Protein AF-A0A944PLD5-F1 (afdb_monomer_lite)

Sequence (73 aa):
MQSDSPSMADAETTLGNIRRAEVSLNSNTFPGDVSDRARAALDAARQALNDGDRTKALAASTLAIELLAEALH

Radius of gyration: 12.99 Å; chains: 1; bounding box: 30×15×47 Å

pLDDT: mean 92.0, std 13.54, range [42.12, 98.69]

Foldseek 3Di:
DPCPPVLVVLVVLLVVLLVVLVCLLVVDDFDPVLSVQLVVLSVQLVVCVVVSNSVSNSVSSVVSVVSSVVRVD

Structure (mmCIF, N/CA/C/O backbone):
data_AF-A0A944PLD5-F1
#
_entry.id   AF-A0A944PLD5-F1
#
loop_
_atom_site.group_PDB
_atom_site.id
_atom_site.type_symbol
_atom_site.label_atom_id
_atom_site.label_alt_id
_atom_site.label_comp_id
_atom_site.label_asym_id
_atom_site.label_entity_id
_atom_site.label_seq_id
_atom_site.pdbx_PDB_ins_code
_atom_site.Cartn_x
_atom_site.Cartn_y
_atom_site.Cartn_z
_atom_site.occupancy
_atom_site.B_iso_or_equiv
_atom_site.auth_seq_id
_atom_site.auth_comp_id
_atom_site.auth_asym_id
_atom_site.auth_atom_id
_atom_site.pdbx_PDB_model_num
ATOM 1 N N . MET A 1 1 ? -0.052 8.388 33.660 1.00 42.12 1 MET A N 1
ATOM 2 C CA . MET A 1 1 ? 0.268 7.137 32.948 1.00 42.12 1 MET A CA 1
ATOM 3 C C . MET A 1 1 ? -0.065 7.373 31.489 1.00 42.12 1 MET A C 1
ATOM 5 O O . MET A 1 1 ? -1.237 7.533 31.178 1.00 42.12 1 MET A O 1
ATOM 9 N N . GLN A 1 2 ? 0.948 7.560 30.640 1.00 45.47 2 GLN A N 1
ATOM 10 C CA . GLN A 1 2 ? 0.752 7.681 29.195 1.00 45.47 2 GLN A CA 1
ATOM 11 C C . GLN A 1 2 ? 0.412 6.288 28.671 1.00 45.47 2 GLN A C 1
ATOM 13 O O . GLN A 1 2 ? 1.283 5.439 28.520 1.00 45.47 2 GLN A O 1
ATOM 18 N N . SER A 1 3 ? -0.877 6.027 28.489 1.00 47.19 3 SER A N 1
ATOM 19 C CA . SER A 1 3 ? -1.358 4.867 27.750 1.00 47.19 3 SER A CA 1
ATOM 20 C C . SER A 1 3 ? -1.179 5.158 26.265 1.00 47.19 3 SER A C 1
ATOM 22 O O . SER A 1 3 ? -2.162 5.389 25.559 1.00 47.19 3 SER A O 1
ATOM 24 N N . ASP A 1 4 ? 0.072 5.179 25.798 1.00 51.44 4 ASP A N 1
ATOM 25 C CA 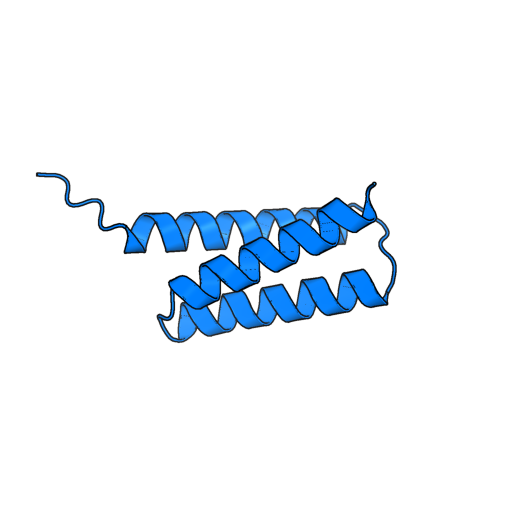. ASP A 1 4 ? 0.348 5.012 24.373 1.00 51.44 4 ASP A CA 1
ATOM 26 C C . ASP A 1 4 ? -0.125 3.610 24.014 1.00 51.44 4 ASP A C 1
ATOM 28 O O . ASP A 1 4 ? 0.542 2.596 24.208 1.00 51.44 4 ASP A O 1
ATOM 32 N N . SER A 1 5 ? -1.396 3.555 23.634 1.00 57.50 5 SER A N 1
ATOM 33 C CA . SER A 1 5 ? -2.059 2.319 23.281 1.00 57.50 5 SER A CA 1
ATOM 34 C C . SER A 1 5 ? -1.403 1.849 21.985 1.00 57.50 5 SER A C 1
ATOM 36 O O . SER A 1 5 ? -1.342 2.653 21.052 1.00 57.50 5 SER A O 1
ATOM 38 N N . PRO A 1 6 ? -0.952 0.585 21.879 1.00 59.88 6 PRO A N 1
ATOM 39 C CA . PRO A 1 6 ? -0.249 0.064 20.696 1.00 59.88 6 PRO A CA 1
ATOM 40 C C . PRO A 1 6 ? -0.965 0.392 19.372 1.00 59.88 6 PRO A C 1
ATOM 42 O O . PRO A 1 6 ? -0.340 0.678 18.360 1.00 59.88 6 PRO A O 1
ATOM 45 N N . SER A 1 7 ? -2.290 0.530 19.433 1.00 68.88 7 SER A N 1
ATOM 46 C CA . SER A 1 7 ? -3.153 0.974 18.340 1.00 68.88 7 SER A CA 1
ATOM 47 C C . SER A 1 7 ? -2.789 2.331 17.696 1.00 68.88 7 SER A C 1
ATOM 49 O O . SER A 1 7 ? -3.015 2.510 16.503 1.00 68.88 7 SER A O 1
ATOM 51 N N . MET A 1 8 ? -2.274 3.313 18.447 1.00 76.62 8 MET A N 1
ATOM 52 C CA . MET A 1 8 ? -1.880 4.603 17.851 1.00 76.62 8 MET A CA 1
ATOM 53 C C . MET A 1 8 ? -0.541 4.495 17.119 1.00 76.62 8 MET A C 1
ATOM 55 O O . MET A 1 8 ? -0.420 4.999 16.004 1.00 76.62 8 MET A O 1
ATOM 59 N N . ALA A 1 9 ? 0.414 3.766 17.699 1.00 84.81 9 ALA A N 1
ATOM 60 C CA . ALA A 1 9 ? 1.712 3.512 17.082 1.00 84.81 9 ALA A CA 1
ATOM 61 C C . ALA A 1 9 ? 1.588 2.693 15.783 1.00 84.81 9 ALA A C 1
ATOM 63 O O . ALA A 1 9 ? 2.265 2.995 14.798 1.00 84.81 9 ALA A O 1
ATOM 64 N N . ASP A 1 10 ? 0.679 1.711 15.737 1.00 87.44 10 ASP A N 1
ATOM 65 C CA . ASP A 1 10 ? 0.418 0.917 14.528 1.00 87.44 10 ASP A CA 1
ATOM 66 C C . ASP A 1 10 ? -0.157 1.778 13.396 1.00 87.44 10 ASP A C 1
ATOM 68 O O . ASP A 1 10 ? 0.247 1.653 12.238 1.00 87.44 10 ASP A O 1
ATOM 72 N N . ALA A 1 11 ? -1.080 2.687 13.723 1.00 88.38 11 ALA A N 1
ATOM 73 C CA . ALA A 1 11 ? -1.684 3.589 12.747 1.00 88.38 11 ALA A CA 1
ATOM 74 C C . ALA A 1 11 ? -0.661 4.593 12.191 1.00 88.38 11 ALA A C 1
ATOM 76 O O . ALA A 1 11 ? -0.595 4.796 10.978 1.00 88.38 11 ALA A O 1
ATOM 77 N N . GLU A 1 12 ? 0.173 5.180 13.051 1.00 92.81 12 GLU A N 1
ATOM 78 C CA . GLU A 1 12 ? 1.247 6.084 12.630 1.00 92.81 12 GLU A CA 1
ATOM 79 C C . GLU A 1 12 ? 2.275 5.367 11.745 1.00 92.81 12 GLU A C 1
ATOM 81 O O . GLU A 1 12 ? 2.624 5.857 10.667 1.00 92.81 12 GLU A O 1
ATOM 86 N N . THR A 1 13 ? 2.691 4.163 12.146 1.00 95.44 13 THR A N 1
ATOM 87 C CA . THR A 1 13 ? 3.605 3.326 11.358 1.00 95.44 13 THR A CA 1
ATOM 88 C C . THR A 1 13 ? 3.014 2.995 9.990 1.00 95.44 13 THR A C 1
ATOM 90 O O . THR A 1 13 ? 3.691 3.149 8.973 1.00 95.44 13 THR A O 1
ATOM 93 N N . THR A 1 14 ? 1.735 2.615 9.946 1.00 96.88 14 THR A N 1
ATOM 94 C CA . THR A 1 14 ? 1.019 2.321 8.698 1.00 96.88 14 THR A CA 1
ATOM 95 C C . THR A 1 14 ? 1.032 3.524 7.754 1.00 96.88 14 THR A C 1
ATOM 97 O O . THR A 1 14 ? 1.386 3.392 6.583 1.00 96.88 14 THR A O 1
ATOM 100 N N . LEU A 1 15 ? 0.689 4.717 8.251 1.00 97.00 15 LEU A N 1
ATOM 101 C CA . LEU A 1 15 ? 0.698 5.946 7.450 1.00 97.00 15 LEU A CA 1
ATOM 102 C C . LEU A 1 15 ? 2.107 6.292 6.952 1.00 97.00 15 LEU A C 1
ATOM 104 O O . LEU A 1 15 ? 2.279 6.701 5.800 1.00 97.00 15 LEU A O 1
ATOM 108 N N . GLY A 1 16 ? 3.123 6.090 7.794 1.00 98.00 16 GLY A N 1
ATOM 109 C CA . GLY A 1 16 ? 4.525 6.240 7.418 1.00 98.00 16 GLY A CA 1
ATOM 110 C C . GLY A 1 16 ? 4.934 5.299 6.283 1.00 98.00 16 GLY A C 1
ATOM 111 O O . GLY A 1 16 ? 5.565 5.739 5.319 1.00 98.00 16 GLY A O 1
ATOM 112 N N . ASN A 1 17 ? 4.537 4.028 6.358 1.00 98.38 17 ASN A N 1
ATOM 113 C CA . ASN A 1 17 ? 4.790 3.036 5.314 1.00 98.38 17 ASN A CA 1
ATOM 114 C C . ASN A 1 17 ? 4.075 3.392 4.009 1.00 98.38 17 ASN A C 1
ATOM 116 O O . ASN A 1 17 ? 4.716 3.397 2.960 1.00 98.38 17 ASN A O 1
ATOM 120 N N . ILE A 1 18 ? 2.795 3.780 4.071 1.00 98.44 18 ILE A N 1
ATOM 121 C CA . ILE A 1 18 ? 2.040 4.221 2.889 1.00 98.44 18 ILE A CA 1
ATOM 122 C C . ILE A 1 18 ? 2.786 5.352 2.178 1.00 98.44 18 ILE A C 1
ATOM 124 O O . ILE A 1 18 ? 3.077 5.255 0.987 1.00 98.44 18 ILE A O 1
ATOM 128 N N . ARG A 1 19 ? 3.181 6.393 2.920 1.00 98.25 19 ARG A N 1
ATOM 129 C CA . ARG A 1 19 ? 3.878 7.546 2.341 1.00 98.25 19 ARG A CA 1
ATOM 130 C C . ARG A 1 19 ? 5.222 7.165 1.715 1.00 98.25 19 ARG A C 1
ATOM 132 O O . ARG A 1 19 ? 5.559 7.666 0.645 1.00 98.25 19 ARG A O 1
ATOM 139 N N . ARG A 1 20 ? 6.009 6.302 2.366 1.00 98.38 20 ARG A N 1
ATOM 140 C CA . ARG A 1 20 ? 7.302 5.835 1.830 1.00 98.38 20 ARG A CA 1
ATOM 141 C C . ARG A 1 20 ? 7.126 5.031 0.543 1.00 98.38 20 ARG A C 1
ATOM 143 O O . ARG A 1 20 ? 7.867 5.261 -0.409 1.00 98.38 20 ARG A O 1
ATOM 150 N N . ALA A 1 21 ? 6.147 4.131 0.506 1.00 98.12 21 ALA A N 1
ATOM 151 C CA . ALA A 1 21 ? 5.848 3.330 -0.674 1.00 98.12 21 ALA A CA 1
ATOM 152 C C . ALA A 1 21 ? 5.411 4.209 -1.856 1.00 98.12 21 ALA A C 1
ATOM 154 O O . ALA A 1 21 ? 5.908 4.033 -2.964 1.00 98.12 21 ALA A O 1
ATOM 155 N N . GLU A 1 22 ? 4.557 5.209 -1.619 1.00 98.19 22 GLU A N 1
ATOM 156 C CA . GLU A 1 22 ? 4.134 6.172 -2.646 1.00 98.19 22 GLU A CA 1
ATOM 157 C C . GLU A 1 22 ? 5.294 6.996 -3.198 1.00 98.19 22 GLU A C 1
ATOM 159 O O . GLU A 1 22 ? 5.414 7.168 -4.409 1.00 98.19 22 GLU A O 1
ATOM 164 N N . VAL A 1 23 ? 6.173 7.487 -2.320 1.00 98.25 23 VAL A N 1
ATOM 165 C CA . VAL A 1 23 ? 7.390 8.187 -2.747 1.00 98.25 23 VAL A CA 1
ATOM 166 C C . VAL A 1 23 ? 8.246 7.264 -3.608 1.00 98.25 23 VAL A C 1
ATOM 168 O O . VAL A 1 23 ? 8.653 7.662 -4.693 1.00 98.25 23 VAL A O 1
ATOM 171 N N . SER A 1 24 ? 8.468 6.024 -3.172 1.00 97.69 24 SER A N 1
ATOM 172 C CA . SER A 1 24 ? 9.265 5.057 -3.925 1.00 97.69 24 SER A CA 1
ATOM 173 C C . SER A 1 24 ? 8.674 4.780 -5.312 1.00 97.69 24 SER A C 1
ATOM 175 O O . SER A 1 24 ? 9.396 4.889 -6.302 1.00 97.69 24 SER A O 1
ATOM 177 N N . LEU A 1 25 ? 7.365 4.511 -5.400 1.00 97.94 25 LEU A N 1
ATOM 178 C CA . LEU A 1 25 ? 6.633 4.290 -6.657 1.00 97.94 25 LEU A CA 1
ATOM 179 C C . LEU A 1 25 ? 6.710 5.483 -7.618 1.00 97.94 25 LEU A C 1
ATOM 181 O O . LEU A 1 25 ? 6.702 5.289 -8.830 1.00 97.94 25 LEU A O 1
ATOM 185 N N . ASN A 1 26 ? 6.772 6.706 -7.091 1.00 97.62 26 ASN A N 1
ATOM 186 C CA . ASN A 1 26 ? 6.876 7.920 -7.899 1.00 97.62 26 ASN A CA 1
ATOM 187 C C . ASN A 1 26 ? 8.320 8.252 -8.300 1.00 97.62 26 ASN A C 1
ATOM 189 O O . ASN A 1 26 ? 8.536 8.962 -9.280 1.00 97.62 26 ASN A O 1
ATOM 193 N N . SER A 1 27 ? 9.305 7.804 -7.521 1.00 96.88 27 SER A N 1
ATOM 194 C CA . SER A 1 27 ? 10.719 8.135 -7.720 1.00 96.88 27 SER A CA 1
ATOM 195 C C . SER A 1 27 ? 11.507 7.071 -8.482 1.00 96.88 27 SER A C 1
ATOM 197 O O . SER A 1 27 ? 12.586 7.380 -8.980 1.00 96.88 27 SER A O 1
ATOM 199 N N . ASN A 1 28 ? 10.994 5.846 -8.592 1.00 95.81 28 ASN A N 1
ATOM 200 C CA . ASN A 1 28 ? 11.694 4.728 -9.220 1.00 95.81 28 ASN A CA 1
ATOM 201 C C . ASN A 1 28 ? 10.872 4.102 -10.350 1.00 95.81 28 ASN A C 1
ATOM 203 O O . ASN A 1 28 ? 9.654 4.246 -10.421 1.00 95.81 28 ASN A O 1
ATOM 207 N N . THR A 1 29 ? 11.557 3.371 -11.231 1.00 96.19 29 THR A N 1
ATOM 208 C CA . THR A 1 29 ? 10.910 2.521 -12.237 1.00 96.19 29 THR A CA 1
ATOM 209 C C . THR A 1 29 ? 10.928 1.083 -11.748 1.00 96.19 29 THR A C 1
ATOM 211 O O . THR A 1 29 ? 11.992 0.482 -11.635 1.00 96.19 29 THR A O 1
ATOM 214 N N . PHE A 1 30 ? 9.747 0.540 -11.476 1.00 96.69 30 PHE A N 1
ATOM 215 C CA . PHE A 1 30 ? 9.559 -0.854 -11.090 1.00 96.69 30 PHE A CA 1
ATOM 216 C C . PHE A 1 30 ? 8.961 -1.663 -12.243 1.00 96.69 30 PHE A C 1
ATOM 218 O O . PHE A 1 30 ? 8.295 -1.089 -13.113 1.00 96.69 30 PHE A O 1
ATOM 225 N N . PRO A 1 31 ? 9.122 -2.997 -12.236 1.00 97.38 31 PRO A N 1
ATOM 226 C CA . PRO A 1 31 ? 8.289 -3.877 -13.045 1.00 97.38 31 PRO A CA 1
ATOM 227 C C . PRO A 1 31 ? 6.794 -3.576 -12.841 1.00 97.38 31 PRO A C 1
ATOM 229 O O . PRO A 1 31 ? 6.360 -3.186 -11.750 1.00 97.38 31 PRO A O 1
ATOM 232 N N . GLY A 1 32 ? 5.999 -3.724 -13.905 1.00 96.75 32 GLY A N 1
ATOM 233 C CA . GLY A 1 32 ? 4.568 -3.398 -13.870 1.00 96.75 32 GLY A CA 1
ATOM 234 C C . GLY A 1 32 ? 3.805 -4.231 -12.839 1.00 96.75 32 GLY A C 1
ATOM 235 O O . GLY A 1 32 ? 3.033 -3.689 -12.056 1.00 96.75 32 GLY A O 1
ATOM 236 N N . ASP A 1 33 ? 4.111 -5.524 -12.758 1.00 97.50 33 ASP A N 1
ATOM 237 C CA . ASP A 1 33 ? 3.528 -6.455 -11.792 1.00 97.50 33 ASP A CA 1
ATOM 238 C C . ASP A 1 33 ? 3.881 -6.100 -10.338 1.00 97.50 33 ASP A C 1
ATOM 240 O O . ASP A 1 33 ? 3.010 -6.142 -9.468 1.00 97.50 33 ASP A O 1
ATOM 244 N N . VAL A 1 34 ? 5.126 -5.690 -10.068 1.00 98.06 34 VAL A N 1
ATOM 245 C CA . VAL A 1 34 ? 5.541 -5.196 -8.743 1.00 98.06 34 VAL A CA 1
ATOM 246 C C . VAL A 1 34 ? 4.774 -3.926 -8.386 1.00 98.06 34 VAL A C 1
ATOM 248 O O . VAL A 1 34 ? 4.229 -3.823 -7.287 1.00 98.06 34 VAL A O 1
ATOM 251 N N . SER A 1 35 ? 4.690 -2.976 -9.322 1.00 98.25 35 SER A N 1
ATOM 252 C CA . SER A 1 35 ? 3.978 -1.710 -9.117 1.00 98.25 35 SER A CA 1
ATOM 253 C C . SER A 1 35 ? 2.502 -1.937 -8.797 1.00 98.25 35 SER A C 1
ATOM 255 O O . SER A 1 35 ? 1.969 -1.331 -7.868 1.00 98.25 35 SER A O 1
ATOM 257 N N . ASP A 1 36 ? 1.843 -2.823 -9.541 1.00 98.44 36 ASP A N 1
ATOM 258 C CA . ASP A 1 36 ? 0.421 -3.114 -9.373 1.00 98.44 36 ASP A CA 1
ATOM 259 C C . ASP A 1 36 ? 0.146 -3.840 -8.054 1.00 98.44 36 ASP A C 1
ATOM 261 O O . ASP A 1 36 ? -0.786 -3.482 -7.332 1.00 98.44 36 ASP A O 1
ATOM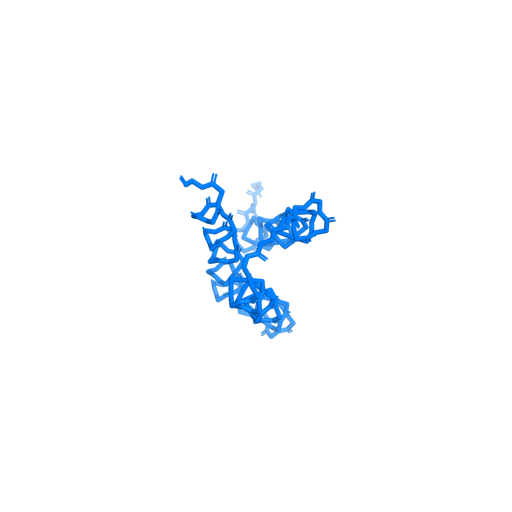 265 N N . ARG A 1 37 ? 0.999 -4.801 -7.672 1.00 98.50 37 ARG A N 1
ATOM 266 C CA . ARG A 1 37 ? 0.902 -5.481 -6.370 1.00 98.50 37 ARG A CA 1
ATOM 267 C C . ARG A 1 37 ? 1.144 -4.524 -5.205 1.00 98.50 37 ARG A C 1
ATOM 269 O O . ARG A 1 37 ? 0.407 -4.579 -4.221 1.00 98.50 37 ARG A O 1
ATOM 276 N N . ALA A 1 38 ? 2.132 -3.637 -5.314 1.00 98.44 38 ALA A N 1
ATOM 277 C CA . ALA A 1 38 ? 2.409 -2.635 -4.291 1.00 98.44 38 ALA A CA 1
ATOM 278 C C . ALA A 1 38 ? 1.236 -1.653 -4.139 1.00 98.44 38 ALA A C 1
ATOM 280 O O . ALA A 1 38 ? 0.810 -1.382 -3.019 1.00 98.44 38 ALA A O 1
ATOM 281 N N . ARG A 1 39 ? 0.649 -1.178 -5.247 1.00 98.50 39 ARG A N 1
ATOM 282 C CA . ARG A 1 39 ? -0.555 -0.326 -5.219 1.00 98.50 39 ARG A CA 1
ATOM 283 C C . ARG A 1 39 ? -1.749 -1.037 -4.590 1.00 98.50 39 ARG A C 1
ATOM 285 O O . ARG A 1 39 ? -2.376 -0.474 -3.700 1.00 98.50 39 ARG A O 1
ATOM 292 N N . ALA A 1 40 ? -2.006 -2.290 -4.965 1.00 98.69 40 ALA A N 1
ATOM 293 C CA . ALA A 1 40 ? -3.079 -3.081 -4.367 1.00 98.69 40 ALA A CA 1
ATOM 294 C C . ALA A 1 40 ? -2.891 -3.267 -2.848 1.00 98.69 40 ALA A C 1
ATOM 296 O O . ALA A 1 40 ? -3.855 -3.192 -2.086 1.00 98.69 40 ALA A O 1
ATOM 297 N N . ALA A 1 41 ? -1.651 -3.464 -2.388 1.00 98.62 41 ALA A N 1
ATOM 298 C CA . ALA A 1 41 ? -1.335 -3.534 -0.964 1.00 98.62 41 ALA A CA 1
ATOM 299 C C . ALA A 1 41 ? -1.572 -2.188 -0.247 1.00 98.62 41 ALA A C 1
ATOM 301 O O . ALA A 1 41 ? -2.108 -2.169 0.862 1.00 98.62 41 ALA A O 1
ATOM 302 N N . LEU A 1 42 ? -1.254 -1.055 -0.884 1.00 98.69 42 LEU A N 1
ATOM 303 C CA . LEU A 1 42 ? -1.550 0.278 -0.343 1.00 98.69 42 LEU A CA 1
ATOM 304 C C . LEU A 1 42 ? -3.052 0.558 -0.253 1.00 98.69 42 LEU A C 1
ATOM 306 O O . LEU A 1 42 ? -3.511 1.088 0.761 1.00 98.69 42 LEU A O 1
ATOM 310 N N . ASP A 1 43 ? -3.824 0.165 -1.263 1.00 98.62 43 ASP A N 1
ATOM 311 C CA . ASP A 1 43 ? -5.282 0.288 -1.244 1.00 98.62 43 ASP A CA 1
ATOM 312 C C . ASP A 1 43 ? -5.890 -0.561 -0.120 1.00 98.62 43 ASP A C 1
ATOM 314 O O . ASP A 1 43 ? -6.726 -0.075 0.646 1.00 98.62 43 ASP A O 1
ATOM 318 N N . ALA A 1 44 ? -5.400 -1.793 0.063 1.00 98.62 44 ALA A N 1
ATOM 319 C CA . ALA A 1 44 ? -5.807 -2.656 1.169 1.00 98.62 44 ALA A CA 1
ATOM 320 C C . ALA A 1 44 ? -5.449 -2.059 2.542 1.00 98.62 44 ALA A C 1
ATOM 322 O O . ALA A 1 44 ? -6.255 -2.142 3.471 1.00 98.62 44 ALA A O 1
ATOM 323 N N . ALA A 1 45 ? -4.278 -1.426 2.676 1.00 98.06 45 ALA A N 1
ATOM 324 C CA . ALA A 1 45 ? -3.872 -0.755 3.909 1.00 98.06 45 ALA A CA 1
ATOM 325 C C . ALA A 1 45 ? -4.790 0.433 4.238 1.00 98.06 45 ALA A C 1
ATOM 327 O O . ALA A 1 45 ? -5.239 0.580 5.375 1.00 98.06 45 ALA A O 1
ATOM 328 N N . ARG A 1 46 ? -5.120 1.255 3.233 1.00 97.94 46 ARG A N 1
ATOM 329 C CA . ARG A 1 46 ? -6.043 2.395 3.367 1.00 97.94 46 ARG A CA 1
ATOM 330 C C . ARG A 1 46 ? -7.451 1.940 3.740 1.00 97.94 46 ARG A C 1
ATOM 332 O O . ARG A 1 46 ? -8.061 2.525 4.631 1.00 97.94 46 ARG A O 1
ATOM 339 N N . GLN A 1 47 ? -7.950 0.888 3.094 1.00 98.25 47 GLN A N 1
ATOM 340 C CA . GLN A 1 47 ? -9.251 0.313 3.419 1.00 98.25 47 GLN A CA 1
ATOM 341 C C . GLN A 1 47 ? -9.277 -0.219 4.855 1.00 98.25 47 GLN A C 1
ATOM 343 O O . GLN A 1 47 ? -10.177 0.122 5.613 1.00 98.25 47 GLN A O 1
ATOM 348 N N . ALA A 1 48 ? -8.249 -0.961 5.267 1.00 97.00 48 ALA A N 1
ATOM 349 C CA . ALA A 1 48 ? -8.151 -1.483 6.625 1.00 97.00 48 ALA A CA 1
ATOM 350 C C . ALA A 1 48 ? -8.080 -0.370 7.691 1.00 97.00 48 ALA A C 1
ATOM 352 O O . ALA A 1 48 ? -8.699 -0.504 8.745 1.00 97.00 48 ALA A O 1
ATOM 353 N N . LEU A 1 49 ? -7.411 0.760 7.415 1.00 94.50 49 LEU A N 1
ATOM 354 C CA . LEU A 1 49 ? -7.458 1.935 8.299 1.00 94.50 49 LEU A CA 1
ATOM 355 C C . LEU A 1 49 ? -8.876 2.504 8.432 1.00 94.50 49 LEU A C 1
ATOM 357 O O . LEU A 1 49 ? -9.296 2.813 9.547 1.00 94.50 49 LEU A O 1
ATOM 361 N N . ASN A 1 50 ? -9.609 2.623 7.321 1.00 95.06 50 ASN A N 1
ATOM 362 C CA . ASN A 1 50 ? -10.992 3.112 7.326 1.00 95.06 50 ASN A CA 1
ATOM 363 C C . ASN A 1 50 ? -11.933 2.165 8.085 1.00 95.06 50 ASN A C 1
ATOM 365 O O . ASN A 1 50 ? -12.8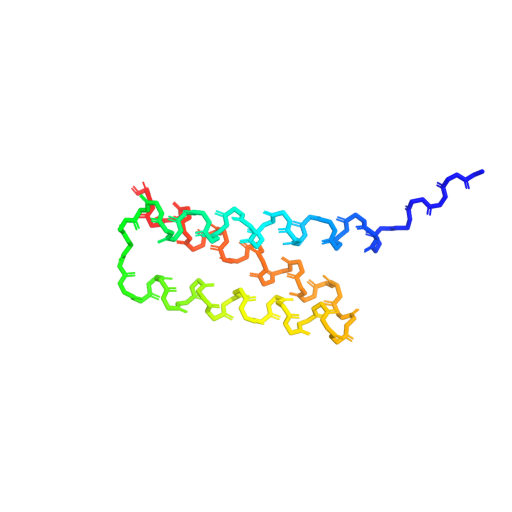30 2.626 8.787 1.00 95.06 50 ASN A O 1
ATOM 369 N N . ASP A 1 51 ? -11.689 0.858 7.986 1.00 95.81 51 ASP A N 1
ATOM 370 C CA . ASP A 1 51 ? -12.447 -0.183 8.683 1.00 95.81 51 ASP A CA 1
ATOM 371 C C . ASP A 1 51 ? -12.047 -0.312 10.170 1.00 95.81 51 ASP A C 1
ATOM 373 O O . ASP A 1 51 ? -12.687 -1.035 10.934 1.00 95.81 51 ASP A O 1
ATOM 377 N N . GLY A 1 52 ? -10.985 0.379 10.606 1.00 93.81 52 GLY A N 1
ATOM 378 C CA . GLY A 1 52 ? -10.434 0.290 11.961 1.00 93.81 52 GLY A CA 1
ATOM 379 C C . GLY A 1 52 ? -9.600 -0.971 12.231 1.00 93.81 52 GLY A C 1
ATOM 380 O O . GLY A 1 52 ? -9.167 -1.187 13.367 1.00 93.81 52 GLY A O 1
ATOM 381 N N . ASP A 1 53 ? -9.331 -1.785 11.207 1.00 95.38 53 ASP A N 1
ATOM 382 C CA . ASP A 1 53 ? -8.494 -2.984 11.275 1.00 95.38 53 ASP A CA 1
ATOM 383 C C . ASP A 1 53 ? -7.007 -2.614 11.168 1.00 95.38 53 ASP A C 1
ATOM 385 O O . ASP A 1 53 ? -6.362 -2.694 10.119 1.00 95.38 53 ASP A O 1
ATOM 389 N N . ARG A 1 54 ? -6.447 -2.176 12.297 1.00 93.12 54 ARG A N 1
ATOM 390 C CA . ARG A 1 54 ? -5.061 -1.690 12.373 1.00 93.12 54 ARG A CA 1
ATOM 391 C C . ARG A 1 54 ? -4.022 -2.771 12.087 1.00 93.12 54 ARG A C 1
ATOM 393 O O . ARG A 1 54 ? -2.987 -2.470 11.501 1.00 93.12 54 ARG A O 1
ATOM 400 N N . THR A 1 55 ? -4.290 -4.021 12.463 1.00 95.00 55 THR A N 1
ATOM 401 C CA . THR A 1 55 ? -3.368 -5.139 12.223 1.00 95.00 55 THR A CA 1
ATOM 402 C C . THR A 1 55 ? -3.264 -5.438 10.734 1.00 95.00 55 THR A C 1
ATOM 404 O O . THR A 1 55 ? -2.157 -5.549 10.204 1.00 95.00 55 THR A O 1
ATOM 407 N N . LYS A 1 56 ? -4.403 -5.506 10.035 1.00 96.44 56 LYS A N 1
ATOM 408 C CA . LYS A 1 56 ? -4.419 -5.681 8.582 1.00 96.44 56 LYS A CA 1
ATOM 409 C C . LYS A 1 56 ? -3.814 -4.482 7.864 1.00 96.44 56 LYS A C 1
ATOM 411 O O . LYS A 1 56 ? -3.085 -4.668 6.892 1.00 96.44 56 LYS A O 1
ATOM 416 N N . ALA A 1 57 ? -4.076 -3.273 8.354 1.00 97.56 57 ALA A N 1
ATOM 417 C CA . ALA A 1 57 ? -3.512 -2.056 7.794 1.00 97.56 57 ALA A CA 1
ATOM 418 C C . ALA A 1 57 ? -1.978 -2.054 7.862 1.00 97.56 57 ALA A C 1
ATOM 420 O O . ALA A 1 57 ? -1.314 -1.844 6.843 1.00 97.56 57 ALA A O 1
ATOM 421 N N . LEU A 1 58 ? -1.422 -2.385 9.031 1.00 97.12 58 LEU A N 1
ATOM 422 C CA . LEU A 1 58 ? 0.017 -2.501 9.222 1.00 97.12 58 LEU A CA 1
ATOM 423 C C . LEU A 1 58 ? 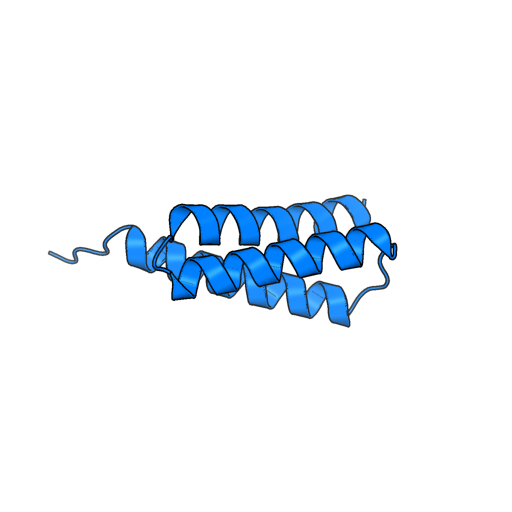0.603 -3.576 8.303 1.00 97.12 58 LEU A C 1
ATOM 425 O O . LEU A 1 58 ? 1.517 -3.275 7.540 1.00 97.12 58 LEU A O 1
ATOM 429 N N . ALA A 1 59 ? 0.033 -4.785 8.306 1.00 97.88 59 ALA A N 1
ATOM 430 C CA . ALA A 1 59 ? 0.498 -5.895 7.475 1.00 97.88 59 ALA A CA 1
ATOM 431 C C . ALA A 1 59 ? 0.509 -5.547 5.975 1.00 97.88 59 ALA A C 1
ATOM 433 O O . ALA A 1 59 ? 1.505 -5.779 5.293 1.00 97.88 59 ALA A O 1
ATOM 434 N N . ALA A 1 60 ? -0.565 -4.939 5.466 1.00 98.56 60 ALA A N 1
ATOM 435 C CA . ALA A 1 60 ? -0.660 -4.545 4.063 1.00 98.56 60 ALA A CA 1
ATOM 436 C C . ALA A 1 60 ? 0.327 -3.420 3.703 1.00 98.56 60 ALA A C 1
ATOM 438 O O . ALA A 1 60 ? 0.954 -3.462 2.646 1.00 98.56 60 ALA A O 1
ATOM 439 N N . SER A 1 61 ? 0.526 -2.443 4.595 1.00 98.56 61 SER A N 1
ATOM 440 C CA . SER A 1 61 ? 1.499 -1.368 4.365 1.00 98.56 61 SER A CA 1
ATOM 441 C C . SER A 1 61 ? 2.950 -1.866 4.382 1.00 98.56 61 SER A C 1
ATOM 443 O O . SER A 1 61 ? 3.765 -1.391 3.595 1.00 98.56 61 SER A O 1
ATOM 445 N N . THR A 1 62 ? 3.269 -2.843 5.237 1.00 98.44 62 THR A N 1
ATOM 446 C CA . THR A 1 62 ? 4.587 -3.488 5.287 1.00 98.44 62 THR A CA 1
ATOM 447 C C . THR A 1 62 ? 4.840 -4.302 4.023 1.00 98.44 62 THR A C 1
ATOM 449 O O . THR A 1 62 ? 5.888 -4.134 3.406 1.00 98.44 62 THR A O 1
ATOM 452 N N . LEU A 1 63 ? 3.853 -5.080 3.564 1.00 98.62 63 LEU A N 1
ATOM 453 C CA . LEU A 1 63 ? 3.951 -5.827 2.308 1.00 98.62 63 LEU A CA 1
ATOM 454 C C . LEU A 1 63 ? 4.243 -4.907 1.113 1.00 98.62 63 LEU A C 1
ATOM 456 O O . LEU A 1 63 ? 5.056 -5.246 0.257 1.00 98.62 63 LEU A O 1
ATOM 460 N N . ALA A 1 64 ? 3.614 -3.728 1.049 1.00 98.56 64 ALA A N 1
ATOM 461 C CA . ALA A 1 64 ? 3.902 -2.758 -0.008 1.00 98.56 64 ALA A CA 1
ATOM 462 C C . ALA A 1 64 ? 5.378 -2.319 -0.003 1.00 98.56 64 ALA A C 1
ATOM 464 O O . ALA A 1 64 ? 5.981 -2.193 -1.065 1.00 98.56 64 ALA A O 1
ATOM 465 N N . ILE A 1 65 ? 5.969 -2.109 1.177 1.00 98.38 65 ILE A N 1
ATOM 466 C CA . ILE A 1 65 ? 7.390 -1.763 1.315 1.00 98.38 65 ILE A CA 1
ATOM 467 C C . ILE A 1 65 ? 8.288 -2.929 0.901 1.00 98.38 65 ILE A C 1
ATOM 469 O O . ILE A 1 65 ? 9.250 -2.704 0.173 1.00 98.38 65 ILE A O 1
ATOM 473 N N . GLU A 1 66 ? 7.970 -4.151 1.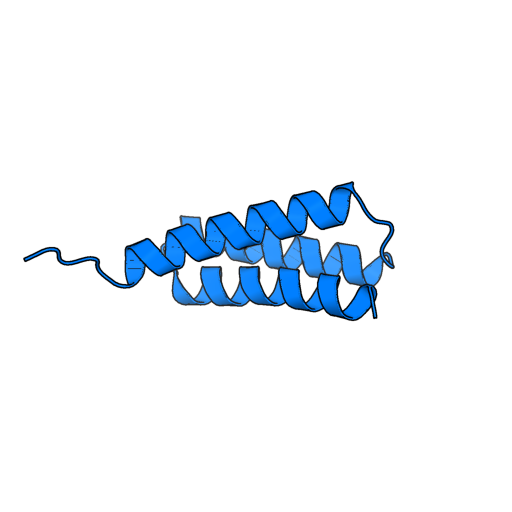326 1.00 98.19 66 GLU A N 1
ATOM 474 C CA . GLU A 1 66 ? 8.744 -5.354 0.996 1.00 98.19 66 GLU A CA 1
ATOM 475 C C . GLU A 1 66 ? 8.790 -5.596 -0.514 1.00 98.19 66 GLU A C 1
ATOM 477 O O . GLU A 1 66 ? 9.875 -5.730 -1.070 1.00 98.19 66 GLU A O 1
ATOM 482 N N . LEU A 1 67 ? 7.644 -5.523 -1.200 1.00 98.38 67 LEU A N 1
ATOM 483 C CA . LEU A 1 67 ? 7.572 -5.678 -2.659 1.00 98.38 67 LEU A CA 1
ATOM 484 C C . LEU A 1 67 ? 8.466 -4.677 -3.400 1.00 98.38 67 LEU A C 1
ATOM 486 O O . LEU A 1 67 ? 9.121 -5.023 -4.381 1.00 98.38 67 LEU A O 1
ATOM 490 N N . LEU A 1 68 ? 8.478 -3.425 -2.941 1.00 97.94 68 LEU A N 1
ATOM 491 C CA . LEU A 1 68 ? 9.277 -2.370 -3.558 1.00 97.94 68 LEU A CA 1
ATOM 492 C C . LEU A 1 68 ? 10.763 -2.521 -3.223 1.00 97.94 68 LEU A C 1
ATOM 494 O O . LEU A 1 68 ? 11.598 -2.256 -4.080 1.00 97.94 68 LEU A O 1
ATOM 498 N N . ALA A 1 69 ? 11.102 -2.946 -2.005 1.00 96.50 69 ALA A N 1
ATOM 499 C CA . ALA A 1 69 ? 12.482 -3.189 -1.599 1.00 96.50 69 ALA A CA 1
ATOM 500 C C . ALA A 1 69 ? 13.094 -4.381 -2.350 1.00 96.50 69 ALA A C 1
ATOM 502 O O . ALA A 1 69 ? 14.205 -4.267 -2.861 1.00 96.50 69 ALA A O 1
ATOM 503 N N . GLU A 1 70 ? 12.355 -5.486 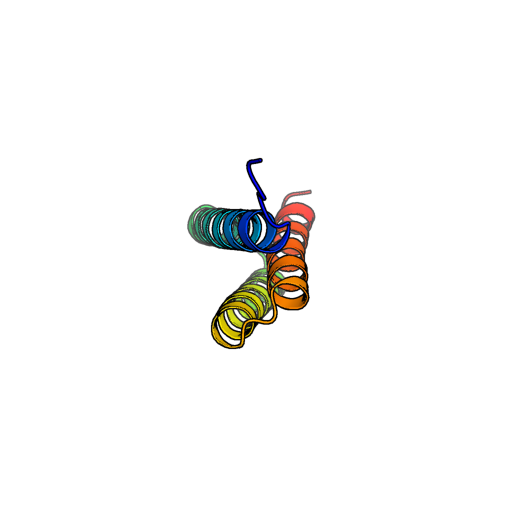-2.477 1.00 95.81 70 GLU A N 1
ATOM 504 C CA . GLU A 1 70 ? 12.781 -6.675 -3.225 1.00 95.81 70 GLU A CA 1
ATOM 505 C C . GLU A 1 70 ? 13.066 -6.360 -4.696 1.00 95.81 70 GLU A C 1
ATOM 507 O O . GLU A 1 70 ? 13.993 -6.915 -5.271 1.00 95.81 70 GLU A O 1
ATOM 512 N N . ALA A 1 71 ? 12.317 -5.439 -5.303 1.00 94.56 71 ALA A N 1
ATOM 513 C CA . ALA A 1 71 ? 12.511 -5.058 -6.699 1.00 94.56 71 ALA A CA 1
ATOM 514 C C . ALA A 1 71 ? 13.695 -4.101 -6.946 1.00 94.56 71 ALA A C 1
ATOM 516 O O . ALA A 1 71 ? 14.000 -3.807 -8.102 1.00 94.56 71 ALA A O 1
ATOM 517 N N . LEU A 1 72 ? 14.339 -3.590 -5.890 1.00 90.19 72 LEU A N 1
ATOM 518 C CA . LEU A 1 72 ? 15.552 -2.764 -5.982 1.00 90.19 72 LEU A CA 1
ATOM 519 C C . LEU A 1 72 ? 16.847 -3.571 -5.787 1.00 90.19 72 LEU A C 1
ATOM 521 O O . LEU A 1 72 ? 17.929 -2.987 -5.877 1.00 90.19 72 LEU A O 1
ATOM 525 N N . HIS A 1 73 ? 16.743 -4.865 -5.475 1.00 78.62 73 HIS A N 1
ATOM 526 C CA . HIS A 1 73 ? 17.859 -5.774 -5.200 1.00 78.62 73 HIS A CA 1
ATOM 527 C C . HIS A 1 73 ? 18.081 -6.744 -6.368 1.00 78.62 73 HIS A C 1
ATOM 529 O O . HIS A 1 73 ? 19.260 -7.096 -6.601 1.00 78.62 73 HIS A O 1
#

Secondary structure (DSSP, 8-state):
-----HHHHHHHHHHHHHHHHHHHHHHS---HHHHHHHHHHHHHHHHHHHTT-HHHHHHHHHHHHHHHHHTT-